Protein AF-I4Z231-F1 (afdb_monomer_lite)

Foldseek 3Di:
DPPLQPLVNLVVVLVVVVVVCVVPVDDVSVVSLVVCCVPPDPDRRVVVVVVVVVVVVVVVVVVPDD

Sequence (66 aa):
MPECLTPFDAAATFRRLEAMDRATGSSETARFARAYEDEAPEGDFSVYLERLEAERAAFCETASSP

pLDDT: mean 71.85, std 13.85, range [39.03, 91.0]

Organism: NCBI:txid864069

Secondary structure (DSSP, 8-state):
------HHHHHHHHHHHHHHHHHH---HHHHHHHHHHHHS-TTHHHHHHHHHHHHHHHHHHHTT--

Radius of gyration: 13.69 Å; chains: 1; bounding box: 27×17×48 Å

Structure (mmCIF, N/CA/C/O backbone):
data_AF-I4Z231-F1
#
_entry.id   AF-I4Z231-F1
#
loop_
_atom_site.group_PDB
_atom_site.id
_atom_site.type_symbol
_atom_site.label_atom_id
_atom_site.label_alt_id
_atom_site.label_comp_id
_atom_site.label_asym_id
_atom_site.label_entity_id
_atom_site.label_seq_id
_atom_site.pdbx_PDB_ins_code
_atom_site.Cartn_x
_atom_site.Cartn_y
_atom_site.Cartn_z
_atom_site.occupancy
_atom_site.B_iso_or_equiv
_atom_site.auth_seq_id
_atom_site.auth_comp_id
_atom_site.auth_asym_id
_atom_site.auth_atom_id
_atom_site.pdbx_PDB_model_num
ATOM 1 N N . MET A 1 1 ? -8.174 1.201 -23.268 1.00 40.84 1 MET A N 1
ATOM 2 C CA . MET A 1 1 ? -6.940 0.659 -22.673 1.00 40.84 1 MET A CA 1
ATOM 3 C C . MET A 1 1 ? -7.111 0.831 -21.176 1.00 40.84 1 MET A C 1
ATOM 5 O O . MET A 1 1 ? -7.295 1.982 -20.794 1.00 40.84 1 MET A O 1
ATOM 9 N N . PRO A 1 2 ? -7.189 -0.227 -20.351 1.00 49.16 2 PRO A N 1
ATOM 10 C CA . PRO A 1 2 ? -7.024 -0.028 -18.914 1.00 49.16 2 PRO A CA 1
ATOM 11 C C . PRO A 1 2 ? -5.654 0.630 -18.727 1.00 49.16 2 PRO A C 1
ATOM 13 O O . PRO A 1 2 ? -4.668 0.182 -19.314 1.00 49.16 2 PRO A O 1
ATOM 16 N N . GLU A 1 3 ? -5.625 1.78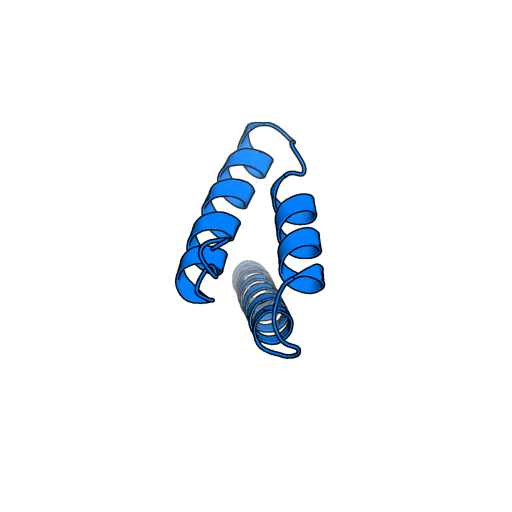4 -18.069 1.00 58.19 3 GLU A N 1
ATOM 17 C CA . GLU A 1 3 ? -4.381 2.503 -17.825 1.00 58.19 3 GLU A CA 1
ATOM 18 C C . GLU A 1 3 ? -3.519 1.603 -16.943 1.00 58.19 3 GLU A C 1
ATOM 20 O O . GLU A 1 3 ? -3.894 1.295 -15.815 1.00 58.19 3 GLU A O 1
ATOM 25 N N . CYS A 1 4 ? -2.422 1.090 -17.502 1.00 65.38 4 CYS A N 1
ATOM 26 C CA . CYS A 1 4 ? -1.520 0.202 -16.785 1.00 65.38 4 CYS A CA 1
ATOM 27 C C . CYS A 1 4 ? -0.901 1.019 -15.647 1.00 65.38 4 CYS A C 1
ATOM 29 O O . CYS A 1 4 ? -0.071 1.897 -15.893 1.00 65.38 4 CYS A O 1
ATOM 31 N N . LEU A 1 5 ? -1.386 0.803 -14.424 1.00 69.81 5 LEU A N 1
ATOM 32 C CA . LEU A 1 5 ? -0.966 1.556 -13.252 1.00 69.81 5 LEU A CA 1
ATOM 33 C C . LEU A 1 5 ? 0.520 1.272 -13.015 1.00 69.81 5 LEU A C 1
ATOM 35 O O . LEU A 1 5 ? 0.916 0.123 -12.796 1.00 69.81 5 LEU A O 1
ATOM 39 N N . THR A 1 6 ? 1.352 2.310 -13.077 1.00 76.69 6 THR A N 1
ATOM 40 C CA . THR A 1 6 ? 2.787 2.129 -12.853 1.00 76.69 6 THR A CA 1
ATOM 4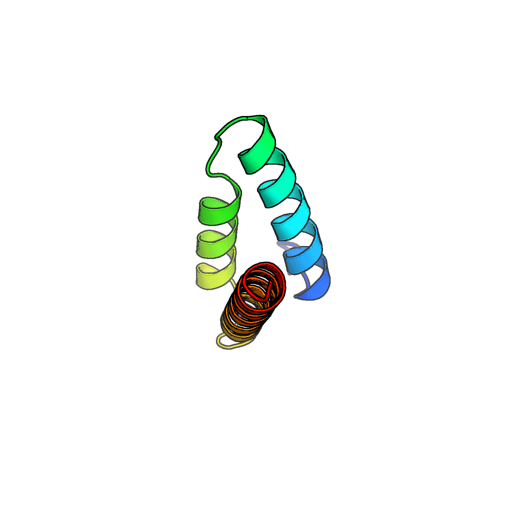1 C C . THR A 1 6 ? 3.031 1.638 -11.419 1.00 76.69 6 THR A C 1
ATOM 43 O O . THR A 1 6 ? 2.233 1.944 -10.526 1.00 76.69 6 THR A O 1
ATOM 46 N N . PRO A 1 7 ? 4.140 0.929 -11.142 1.00 73.94 7 PRO A N 1
ATOM 47 C CA . PRO A 1 7 ? 4.471 0.510 -9.777 1.00 73.94 7 PRO A CA 1
ATOM 48 C C . PRO A 1 7 ? 4.509 1.681 -8.780 1.00 73.94 7 PRO A C 1
ATOM 50 O O . PRO A 1 7 ? 4.141 1.539 -7.614 1.00 73.94 7 PRO A O 1
ATOM 53 N N . PHE A 1 8 ? 4.899 2.871 -9.248 1.00 78.00 8 PHE A N 1
ATOM 54 C CA . PHE A 1 8 ? 4.897 4.092 -8.446 1.00 78.00 8 PHE A CA 1
ATOM 55 C C . PHE A 1 8 ? 3.477 4.559 -8.088 1.00 78.00 8 PHE A C 1
ATOM 57 O O . PHE A 1 8 ? 3.200 4.859 -6.924 1.00 78.00 8 PHE A O 1
ATOM 64 N N . ASP A 1 9 ? 2.561 4.578 -9.057 1.00 81.50 9 ASP A N 1
ATOM 65 C CA . ASP A 1 9 ? 1.160 4.947 -8.817 1.00 81.50 9 ASP A CA 1
ATOM 66 C C . ASP A 1 9 ? 0.458 3.924 -7.914 1.00 81.50 9 ASP A C 1
ATOM 68 O O . ASP A 1 9 ? -0.371 4.285 -7.070 1.00 81.50 9 ASP A O 1
ATOM 72 N N . ALA A 1 10 ? 0.834 2.647 -8.036 1.00 81.00 10 ALA A N 1
ATOM 73 C CA . ALA A 1 10 ? 0.298 1.567 -7.219 1.00 81.00 10 ALA A CA 1
ATOM 74 C C . ALA A 1 10 ? 0.737 1.719 -5.761 1.00 81.00 10 ALA A C 1
ATOM 76 O O . ALA A 1 10 ? -0.091 1.645 -4.854 1.00 81.00 10 ALA A O 1
ATOM 77 N N . ALA A 1 11 ? 2.010 2.047 -5.533 1.00 80.00 11 ALA A N 1
ATOM 78 C CA . ALA A 1 11 ? 2.550 2.355 -4.212 1.00 80.00 11 ALA A CA 1
ATOM 79 C C . ALA A 1 11 ? 1.865 3.572 -3.560 1.00 80.00 11 ALA A C 1
ATOM 81 O O . ALA A 1 11 ? 1.515 3.545 -2.376 1.00 80.00 11 ALA A O 1
ATOM 82 N N . ALA A 1 12 ? 1.644 4.646 -4.324 1.00 84.12 12 ALA A N 1
ATOM 83 C CA . ALA A 1 12 ? 0.950 5.834 -3.829 1.00 84.12 12 ALA A CA 1
ATOM 84 C C . ALA A 1 12 ? -0.511 5.526 -3.454 1.00 84.12 12 ALA A C 1
ATOM 86 O O . ALA A 1 12 ? -0.992 5.951 -2.398 1.00 84.12 12 ALA A O 1
ATOM 87 N N . THR A 1 13 ? -1.198 4.743 -4.290 1.00 86.19 13 THR A N 1
ATOM 88 C CA . THR A 1 13 ? -2.575 4.296 -4.048 1.00 86.19 13 THR A CA 1
ATOM 89 C C . THR A 1 13 ? -2.655 3.394 -2.822 1.00 86.19 13 THR A C 1
ATOM 91 O O . THR A 1 13 ? -3.485 3.633 -1.946 1.00 86.19 13 THR A O 1
ATOM 94 N N . PHE A 1 14 ? -1.737 2.434 -2.696 1.00 86.31 14 PHE A N 1
ATOM 95 C CA . PHE A 1 14 ? -1.645 1.543 -1.544 1.00 86.31 14 PHE A CA 1
ATOM 96 C C . PHE A 1 14 ? -1.507 2.329 -0.235 1.00 86.31 14 PHE A C 1
ATOM 98 O O . PHE A 1 14 ? -2.291 2.129 0.689 1.00 86.31 14 PHE A O 1
ATOM 105 N N . ARG A 1 15 ? -0.575 3.292 -0.156 1.00 85.69 15 ARG A N 1
ATOM 106 C CA . ARG A 1 15 ? -0.402 4.120 1.055 1.00 85.69 15 ARG A CA 1
ATOM 107 C C . ARG A 1 15 ? -1.643 4.936 1.403 1.00 85.69 15 ARG A C 1
ATOM 109 O O . ARG A 1 15 ? -1.946 5.131 2.579 1.00 85.69 15 ARG A O 1
ATOM 116 N N . ARG A 1 16 ? -2.354 5.438 0.392 1.00 89.38 16 ARG A N 1
ATOM 117 C CA . ARG A 1 16 ? -3.595 6.188 0.602 1.00 89.38 16 ARG A CA 1
ATOM 118 C C . ARG A 1 16 ? -4.692 5.295 1.177 1.00 89.38 16 ARG A C 1
ATOM 120 O O . ARG A 1 16 ? -5.380 5.719 2.105 1.00 89.38 16 ARG A O 1
ATOM 127 N N . LEU A 1 17 ? -4.832 4.081 0.648 1.00 88.50 17 LEU A N 1
ATOM 128 C CA . LEU A 1 17 ? -5.774 3.091 1.161 1.00 88.50 17 LEU A CA 1
ATOM 129 C C . LEU A 1 17 ? -5.401 2.656 2.579 1.00 88.50 17 LEU A C 1
ATOM 131 O O . LEU A 1 17 ? -6.283 2.598 3.425 1.00 88.50 17 LEU 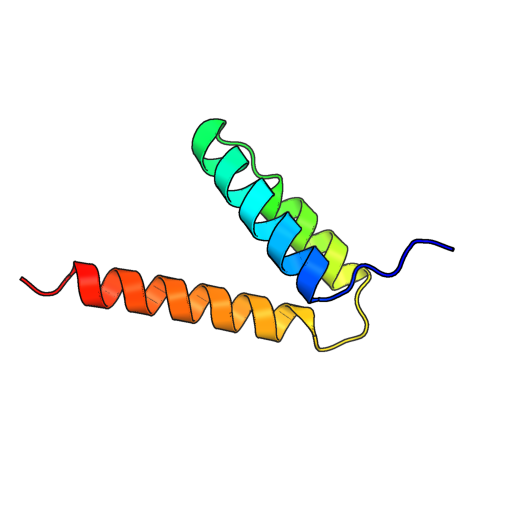A O 1
ATOM 135 N N . GLU A 1 18 ? -4.111 2.491 2.886 1.00 88.56 18 GLU A N 1
ATOM 136 C CA . GLU A 1 18 ? -3.671 2.113 4.236 1.00 88.56 18 GLU A CA 1
ATOM 137 C C . GLU A 1 18 ? -4.045 3.186 5.272 1.00 88.56 18 GLU A C 1
ATOM 139 O O . GLU A 1 18 ? -4.511 2.885 6.374 1.00 88.56 18 GLU A O 1
ATOM 144 N N . ALA A 1 19 ? -3.882 4.463 4.915 1.00 89.25 19 ALA A N 1
ATOM 145 C CA . ALA A 1 19 ? -4.291 5.572 5.769 1.00 89.25 19 ALA A CA 1
ATOM 146 C C . ALA A 1 19 ? -5.813 5.598 5.994 1.00 89.25 19 ALA A C 1
ATOM 148 O O . ALA A 1 19 ? -6.263 5.891 7.103 1.00 89.25 19 ALA A O 1
ATOM 149 N N . MET A 1 20 ? -6.598 5.273 4.962 1.00 89.75 20 MET A N 1
ATOM 150 C CA . MET A 1 20 ? -8.051 5.160 5.073 1.00 89.75 20 MET A CA 1
ATOM 151 C C . MET A 1 20 ? -8.457 3.970 5.940 1.00 89.75 20 MET A C 1
ATOM 153 O O . MET A 1 20 ? -9.204 4.168 6.890 1.00 89.75 20 MET A O 1
ATOM 157 N N . ASP A 1 21 ? -7.910 2.784 5.686 1.00 91.00 21 ASP A N 1
ATOM 158 C CA . ASP A 1 21 ? -8.173 1.563 6.451 1.00 91.00 21 ASP A CA 1
ATOM 159 C C . ASP A 1 21 ? -7.859 1.758 7.941 1.00 91.00 21 ASP A C 1
ATOM 161 O O . ASP A 1 21 ? -8.637 1.348 8.801 1.00 91.00 21 ASP A O 1
ATOM 165 N N . ARG A 1 22 ? -6.778 2.476 8.274 1.00 85.19 22 ARG A N 1
ATOM 166 C CA . ARG A 1 22 ? -6.454 2.835 9.666 1.00 85.19 22 ARG A CA 1
ATOM 167 C C . ARG A 1 22 ? -7.494 3.773 10.296 1.00 85.19 22 ARG A C 1
ATOM 169 O O . ARG A 1 22 ? -7.714 3.704 11.503 1.00 85.19 22 ARG A O 1
ATOM 176 N N . ALA A 1 23 ? -8.111 4.657 9.513 1.00 89.88 23 ALA A N 1
ATOM 177 C CA . ALA A 1 23 ? -9.092 5.628 9.996 1.00 89.88 23 ALA A CA 1
ATOM 178 C C . ALA A 1 23 ? -10.519 5.060 10.092 1.00 89.88 23 ALA A C 1
ATOM 180 O O . ALA A 1 23 ? -11.287 5.476 10.958 1.00 89.88 23 ALA A O 1
ATOM 181 N N . THR A 1 24 ? -10.888 4.135 9.205 1.00 89.81 24 THR A N 1
ATOM 182 C CA . THR A 1 24 ? -12.265 3.634 9.048 1.00 89.81 24 THR A CA 1
ATOM 183 C C . THR A 1 24 ? -12.429 2.168 9.450 1.00 89.81 24 THR A C 1
ATOM 185 O O . THR A 1 24 ? -13.560 1.703 9.583 1.00 89.81 24 THR A O 1
ATOM 188 N N . GLY A 1 25 ? -11.330 1.429 9.628 1.00 85.50 25 GLY A N 1
ATOM 189 C CA . GLY A 1 25 ? -11.343 -0.022 9.811 1.00 85.50 25 G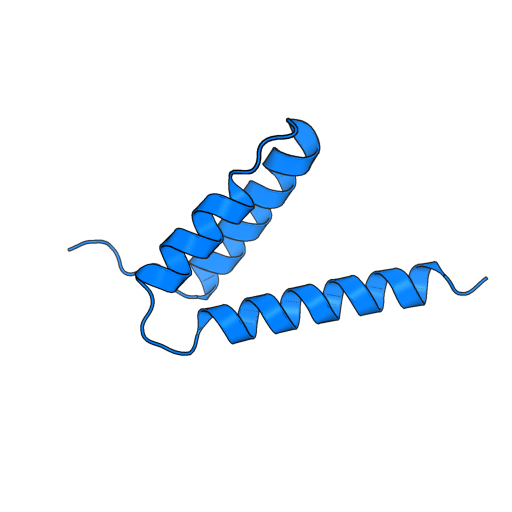LY A CA 1
ATOM 190 C C . GLY A 1 25 ? -11.688 -0.802 8.538 1.00 85.50 25 GLY A C 1
ATOM 191 O O . GLY A 1 25 ? -12.028 -1.981 8.634 1.00 85.50 25 GLY A O 1
ATOM 192 N N . SER A 1 26 ? -11.654 -0.166 7.359 1.00 85.44 26 SER A N 1
ATOM 193 C CA . SER A 1 26 ? -11.831 -0.865 6.083 1.00 85.44 26 SER A CA 1
ATOM 194 C C . SER A 1 26 ? -10.635 -1.767 5.752 1.00 85.44 26 SER A C 1
ATOM 196 O O . SER A 1 26 ? -9.610 -1.746 6.430 1.00 85.44 26 SER A O 1
ATOM 198 N N . SER A 1 27 ? -10.788 -2.605 4.726 1.00 86.44 27 SER A N 1
ATOM 199 C CA . SER A 1 27 ? -9.753 -3.521 4.226 1.00 86.44 27 SER A CA 1
ATOM 200 C C . SER A 1 27 ? -9.474 -3.311 2.734 1.00 86.44 27 SER A C 1
ATOM 202 O O . SER A 1 27 ? -9.112 -4.242 2.006 1.00 86.44 27 SER A O 1
ATOM 204 N N . GLU A 1 28 ? -9.647 -2.076 2.264 1.00 84.44 28 GLU A N 1
ATOM 205 C CA . GLU A 1 28 ? -9.521 -1.717 0.852 1.00 84.44 28 GLU A CA 1
ATOM 206 C C . GLU A 1 28 ? -8.080 -1.883 0.357 1.00 84.44 28 GLU A C 1
ATOM 208 O O . GLU A 1 28 ? -7.861 -2.256 -0.795 1.00 84.44 28 GLU A O 1
ATOM 213 N N . THR A 1 29 ? -7.093 -1.713 1.238 1.00 88.31 29 THR A N 1
ATOM 214 C CA . THR A 1 29 ? -5.672 -1.922 0.929 1.00 88.31 29 THR A CA 1
ATOM 215 C C . THR A 1 29 ? -5.395 -3.372 0.535 1.00 88.31 29 THR A C 1
ATOM 217 O O . THR A 1 29 ? -4.705 -3.633 -0.449 1.00 88.31 29 THR A O 1
ATOM 220 N N . ALA A 1 30 ? -5.983 -4.333 1.256 1.00 83.94 30 ALA A N 1
ATOM 221 C CA . ALA A 1 30 ? -5.822 -5.757 0.964 1.00 83.94 30 ALA A CA 1
ATOM 222 C C . ALA A 1 30 ? -6.515 -6.153 -0.348 1.00 83.94 30 ALA A C 1
ATOM 224 O O . ALA A 1 30 ? -6.010 -6.988 -1.099 1.00 83.94 30 ALA A O 1
ATOM 225 N N . ARG A 1 31 ? -7.670 -5.541 -0.638 1.00 81.81 31 ARG A N 1
ATOM 226 C CA . ARG A 1 31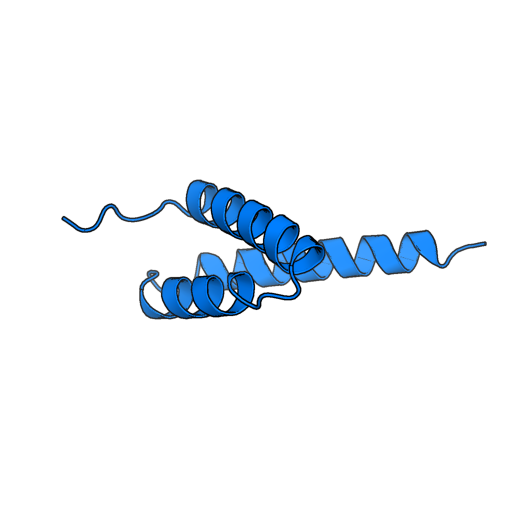 ? -8.395 -5.757 -1.894 1.00 81.81 31 ARG A CA 1
ATOM 227 C C . ARG A 1 31 ? -7.619 -5.213 -3.092 1.00 81.81 31 ARG A C 1
ATOM 229 O O . ARG A 1 31 ? -7.518 -5.900 -4.103 1.00 81.81 31 ARG A O 1
ATOM 236 N N . PHE A 1 32 ? -7.072 -4.009 -2.961 1.00 85.75 32 PHE A N 1
ATOM 237 C CA . PHE A 1 32 ? -6.251 -3.379 -3.988 1.00 85.75 32 PHE A CA 1
ATOM 238 C C . PHE A 1 32 ? -4.979 -4.180 -4.269 1.00 85.75 32 PHE A C 1
ATOM 240 O O . PHE A 1 32 ? -4.662 -4.414 -5.429 1.00 85.75 32 PHE A O 1
ATOM 247 N N . ALA A 1 33 ? -4.301 -4.658 -3.222 1.00 81.06 33 ALA A N 1
ATOM 248 C CA . ALA A 1 33 ? -3.095 -5.466 -3.367 1.00 81.06 33 ALA A CA 1
ATOM 249 C C . ALA A 1 33 ? -3.341 -6.728 -4.203 1.00 81.06 33 ALA A C 1
ATOM 251 O O . ALA A 1 33 ? -2.628 -6.959 -5.170 1.00 81.06 33 ALA A O 1
ATOM 252 N N . ARG A 1 34 ? -4.402 -7.486 -3.889 1.00 79.38 34 ARG A N 1
ATOM 253 C CA . ARG A 1 34 ? -4.759 -8.696 -4.646 1.00 79.38 34 ARG A CA 1
ATOM 254 C C . ARG A 1 34 ? -5.088 -8.400 -6.105 1.00 79.38 34 ARG A C 1
ATOM 256 O O . ARG A 1 34 ? -4.581 -9.077 -6.982 1.00 79.38 34 ARG A O 1
ATOM 263 N N . ALA A 1 35 ? -5.905 -7.374 -6.356 1.00 79.81 35 ALA A N 1
ATOM 264 C CA . ALA A 1 35 ? -6.265 -6.993 -7.721 1.00 79.81 35 ALA A CA 1
ATOM 265 C C . ALA A 1 35 ? -5.031 -6.584 -8.539 1.00 79.81 35 ALA A C 1
ATOM 267 O O . ALA A 1 35 ? -4.907 -6.960 -9.698 1.00 79.81 35 ALA A O 1
ATOM 268 N N . TYR A 1 36 ? -4.095 -5.860 -7.921 1.00 75.75 36 TYR A N 1
ATOM 269 C CA . TYR A 1 36 ? -2.854 -5.490 -8.585 1.00 75.75 36 TYR A CA 1
ATOM 270 C C . TYR A 1 36 ? -1.952 -6.705 -8.843 1.00 75.75 36 TYR A C 1
ATOM 272 O O . TYR A 1 36 ? -1.366 -6.782 -9.912 1.00 75.75 36 TYR A O 1
ATOM 280 N N . GLU A 1 37 ? -1.859 -7.673 -7.927 1.00 71.44 37 GLU A N 1
ATOM 281 C CA . GLU A 1 37 ? -1.114 -8.925 -8.160 1.00 71.44 37 GLU A CA 1
ATOM 282 C C . GLU A 1 37 ? -1.721 -9.786 -9.275 1.00 71.44 37 GLU A C 1
ATOM 284 O O . GLU A 1 37 ? -0.974 -10.354 -10.066 1.00 71.44 37 GLU A O 1
ATOM 289 N N . ASP A 1 38 ? -3.052 -9.864 -9.362 1.00 72.06 38 ASP A N 1
ATOM 290 C CA . ASP A 1 38 ? -3.757 -10.612 -10.412 1.00 72.06 38 ASP A CA 1
ATOM 291 C C . ASP A 1 38 ? -3.582 -9.982 -11.811 1.00 72.06 38 ASP A C 1
ATOM 293 O O . ASP A 1 38 ? -3.636 -10.687 -12.821 1.00 72.06 38 ASP A O 1
ATOM 297 N N . GLU A 1 39 ? -3.391 -8.659 -11.889 1.00 69.06 39 GLU A N 1
ATOM 298 C CA . GLU A 1 39 ? -3.310 -7.911 -13.154 1.00 69.06 39 GLU A CA 1
ATOM 299 C C . GLU A 1 39 ? -1.885 -7.468 -13.540 1.00 69.06 39 GLU A C 1
ATOM 301 O O . GLU A 1 39 ? -1.647 -7.113 -14.700 1.00 69.06 39 GLU A O 1
ATOM 306 N N . ALA A 1 40 ? -0.928 -7.471 -12.608 1.00 61.84 40 ALA A N 1
ATOM 307 C CA . ALA A 1 40 ? 0.442 -7.043 -12.873 1.00 61.84 40 ALA A CA 1
ATOM 308 C C . ALA A 1 40 ? 1.238 -8.113 -13.645 1.00 61.84 40 ALA A C 1
ATOM 310 O O . ALA A 1 40 ? 1.117 -9.307 -13.366 1.00 61.84 40 ALA A O 1
ATOM 311 N N . PRO A 1 41 ? 2.113 -7.711 -14.589 1.00 57.78 41 PRO A N 1
ATOM 312 C CA . PRO A 1 41 ? 3.107 -8.627 -15.139 1.00 57.78 41 PRO A CA 1
ATOM 313 C C . PRO A 1 41 ? 3.978 -9.176 -13.995 1.00 57.78 41 PRO A C 1
ATOM 315 O O . PRO A 1 41 ? 4.429 -8.409 -13.143 1.00 57.78 41 PRO A O 1
ATOM 318 N N . GLU A 1 42 ? 4.172 -10.501 -13.958 1.00 54.72 42 GLU A N 1
ATOM 319 C CA . GLU A 1 42 ? 4.866 -11.218 -12.876 1.00 54.72 42 GLU A CA 1
ATOM 320 C C . GLU A 1 42 ? 6.152 -10.494 -12.423 1.00 54.72 42 GLU A C 1
ATOM 322 O O . GLU A 1 42 ? 7.088 -10.330 -13.205 1.00 54.72 42 GLU A O 1
ATOM 327 N N . GLY A 1 43 ? 6.214 -10.103 -11.142 1.00 58.16 43 GLY A N 1
ATOM 328 C CA . GLY A 1 43 ? 7.469 -9.753 -10.459 1.00 58.16 43 GLY A CA 1
ATOM 329 C C . GLY A 1 43 ? 7.616 -8.333 -9.898 1.00 58.16 43 GLY A C 1
ATOM 330 O O . GLY A 1 43 ? 8.487 -8.135 -9.057 1.00 58.16 43 GLY A O 1
ATOM 331 N N . ASP A 1 44 ? 6.788 -7.355 -10.278 1.00 65.06 44 ASP A N 1
ATOM 332 C CA . ASP A 1 44 ? 7.002 -5.957 -9.842 1.00 65.06 44 ASP A CA 1
ATOM 333 C C . ASP A 1 44 ? 6.345 -5.609 -8.488 1.00 65.06 44 ASP A C 1
ATOM 335 O O . ASP A 1 44 ? 6.899 -4.842 -7.698 1.00 65.06 44 ASP A O 1
ATOM 339 N N . PHE A 1 45 ? 5.180 -6.184 -8.167 1.00 65.50 45 PHE A N 1
ATOM 340 C CA . PHE A 1 45 ? 4.441 -5.800 -6.955 1.00 65.50 45 PHE A CA 1
ATOM 341 C C . PHE A 1 45 ? 4.846 -6.558 -5.696 1.00 65.50 45 PHE A C 1
ATOM 343 O O . PHE A 1 45 ? 4.929 -5.967 -4.621 1.00 65.50 45 PHE A O 1
ATOM 350 N N . SER A 1 46 ? 5.130 -7.854 -5.811 1.00 67.69 46 SER A N 1
ATOM 351 C CA . SER A 1 46 ? 5.515 -8.672 -4.658 1.00 67.69 46 SER A CA 1
ATOM 352 C C . SER A 1 46 ? 6.831 -8.178 -4.045 1.00 67.69 46 SER A C 1
ATOM 354 O O . SER A 1 46 ? 6.938 -8.085 -2.827 1.00 67.69 46 SER A O 1
ATOM 356 N N . VAL A 1 47 ? 7.776 -7.714 -4.876 1.00 66.62 47 VAL A N 1
ATOM 357 C CA . VAL A 1 47 ? 9.022 -7.064 -4.425 1.00 66.62 47 VAL A CA 1
ATOM 358 C C . VAL A 1 47 ? 8.736 -5.758 -3.674 1.00 66.62 47 VAL A C 1
ATOM 360 O O . VAL A 1 47 ? 9.411 -5.438 -2.693 1.00 66.62 47 VAL A O 1
ATOM 363 N N . TYR A 1 48 ? 7.729 -4.991 -4.106 1.00 66.81 48 TYR A N 1
ATOM 364 C CA . TYR A 1 48 ? 7.298 -3.792 -3.389 1.00 66.81 48 TYR A CA 1
ATOM 365 C C . TYR A 1 48 ? 6.672 -4.133 -2.029 1.00 66.81 48 TYR A C 1
ATOM 367 O O . TYR A 1 48 ? 7.021 -3.496 -1.035 1.00 66.81 48 TYR A O 1
ATOM 375 N N . LEU A 1 49 ? 5.794 -5.140 -1.963 1.00 70.50 49 LEU A N 1
ATOM 376 C CA . LEU A 1 49 ? 5.175 -5.583 -0.710 1.00 70.50 49 LEU A CA 1
ATOM 377 C C . LEU A 1 49 ? 6.207 -6.138 0.279 1.00 70.50 49 LEU A C 1
ATOM 379 O O . LEU A 1 49 ? 6.186 -5.733 1.439 1.00 70.50 49 LEU A O 1
ATOM 383 N N . GLU A 1 50 ? 7.150 -6.971 -0.174 1.00 71.62 50 GLU A N 1
ATOM 384 C CA . GLU A 1 50 ? 8.265 -7.455 0.657 1.00 71.62 50 GLU A CA 1
ATOM 385 C C . GLU A 1 50 ? 9.076 -6.295 1.233 1.00 71.62 50 GLU A C 1
ATOM 387 O O . GLU A 1 50 ? 9.422 -6.278 2.414 1.00 71.62 50 GLU A O 1
ATOM 392 N N . ARG A 1 51 ? 9.358 -5.282 0.410 1.00 66.06 51 ARG A N 1
ATOM 393 C CA . ARG A 1 51 ? 10.107 -4.107 0.849 1.00 66.06 51 ARG A CA 1
ATOM 394 C C . ARG A 1 51 ? 9.316 -3.260 1.844 1.00 66.06 51 ARG A C 1
ATOM 396 O O . ARG A 1 51 ? 9.889 -2.811 2.831 1.00 66.06 51 ARG A O 1
ATOM 403 N N . LEU A 1 52 ? 8.012 -3.090 1.634 1.00 66.12 52 LEU A N 1
ATOM 404 C CA . LEU A 1 52 ? 7.133 -2.390 2.569 1.00 66.12 52 LEU A CA 1
ATOM 405 C C . LEU A 1 52 ? 7.034 -3.127 3.915 1.00 66.12 52 LEU A C 1
ATOM 407 O O . LEU A 1 52 ? 7.051 -2.499 4.975 1.00 66.12 52 LEU A O 1
ATOM 411 N N . GLU A 1 53 ? 6.940 -4.456 3.886 1.00 74.50 53 GLU A N 1
ATOM 412 C CA . GLU A 1 53 ? 6.908 -5.297 5.082 1.00 74.50 53 GLU A CA 1
ATOM 413 C C . GLU A 1 53 ? 8.244 -5.252 5.834 1.00 74.50 53 GLU A C 1
ATOM 415 O O . GLU A 1 53 ? 8.250 -5.066 7.053 1.00 74.50 53 GLU A O 1
ATOM 420 N N . ALA A 1 54 ? 9.370 -5.286 5.118 1.00 70.81 54 ALA A N 1
ATOM 421 C CA . ALA A 1 54 ? 10.700 -5.098 5.694 1.00 70.81 54 ALA A CA 1
ATOM 422 C C . ALA A 1 54 ? 10.882 -3.700 6.319 1.00 70.81 54 ALA A C 1
ATOM 424 O O . ALA A 1 54 ? 11.407 -3.584 7.426 1.00 70.81 54 ALA A O 1
ATOM 425 N N . GLU A 1 55 ? 10.407 -2.633 5.665 1.00 64.94 55 GLU A N 1
ATOM 426 C CA . GLU A 1 55 ? 10.421 -1.270 6.219 1.00 64.94 55 GLU A CA 1
ATOM 427 C C . GLU A 1 55 ? 9.555 -1.161 7.489 1.00 64.94 55 GLU A C 1
ATOM 429 O O . GLU A 1 55 ? 9.959 -0.520 8.464 1.00 64.94 55 GLU A O 1
ATOM 434 N N . ARG A 1 56 ? 8.389 -1.823 7.523 1.00 64.75 56 ARG A N 1
ATOM 435 C CA . ARG A 1 56 ? 7.535 -1.891 8.724 1.00 64.75 56 ARG A CA 1
ATOM 436 C C . ARG A 1 56 ? 8.192 -2.676 9.858 1.00 64.75 56 ARG A C 1
ATOM 438 O O . ARG A 1 56 ? 8.131 -2.225 11.001 1.00 64.75 56 ARG A O 1
ATOM 445 N N . ALA A 1 57 ? 8.823 -3.811 9.561 1.00 65.88 57 ALA A N 1
ATOM 446 C CA . ALA A 1 57 ? 9.546 -4.610 10.549 1.00 65.88 57 ALA A CA 1
ATOM 447 C C . ALA A 1 57 ? 10.704 -3.811 11.168 1.00 65.88 57 ALA A C 1
ATOM 449 O O . ALA A 1 57 ? 10.783 -3.703 12.392 1.00 65.88 57 ALA A O 1
ATOM 450 N N . ALA A 1 58 ? 11.509 -3.137 10.342 1.00 59.69 58 ALA A N 1
ATOM 451 C CA . ALA A 1 58 ? 12.605 -2.285 10.802 1.00 59.69 58 ALA A CA 1
ATOM 452 C C . ALA A 1 58 ? 12.125 -1.125 11.698 1.00 59.69 58 ALA A C 1
ATOM 454 O O . ALA A 1 58 ? 12.785 -0.764 12.678 1.00 59.69 58 ALA A O 1
ATOM 455 N N . PHE A 1 59 ? 10.952 -0.551 11.409 1.00 50.06 59 PHE A N 1
ATOM 456 C CA . PHE A 1 59 ? 10.338 0.477 12.255 1.00 50.06 59 PHE A CA 1
ATOM 457 C C . PHE A 1 59 ? 9.879 -0.079 13.619 1.00 50.06 59 PHE A C 1
ATOM 459 O O . PHE A 1 59 ? 10.029 0.584 14.642 1.00 50.06 59 PHE A O 1
ATOM 466 N N . CYS A 1 60 ? 9.362 -1.311 13.673 1.00 53.53 60 CYS A N 1
ATOM 467 C CA . CYS A 1 60 ? 8.983 -1.965 14.932 1.00 53.53 60 CYS A CA 1
ATOM 468 C C . CYS A 1 60 ? 10.192 -2.416 15.770 1.00 53.53 60 CYS A C 1
ATOM 470 O O . CYS A 1 60 ? 10.138 -2.336 17.000 1.00 53.53 60 CYS A O 1
ATOM 472 N N . GLU A 1 61 ? 11.287 -2.842 15.136 1.00 55.72 61 GLU A N 1
ATOM 473 C CA . GLU A 1 61 ? 12.539 -3.188 15.824 1.00 55.72 61 GLU A CA 1
ATOM 474 C C . GLU A 1 61 ? 13.216 -1.952 16.437 1.00 55.72 61 GLU A C 1
ATOM 476 O O . GLU A 1 61 ? 13.692 -1.996 17.572 1.00 55.72 61 GLU A O 1
ATOM 481 N N . THR A 1 62 ? 13.187 -0.814 15.737 1.00 51.72 62 THR A N 1
ATOM 482 C CA . THR A 1 62 ? 13.726 0.460 16.250 1.00 51.72 62 THR A CA 1
ATOM 483 C C . THR A 1 62 ? 12.830 1.126 17.296 1.00 51.72 62 THR A C 1
ATOM 485 O O . THR A 1 62 ? 13.344 1.792 18.189 1.00 51.72 62 THR A O 1
ATOM 488 N N . ALA A 1 63 ? 11.514 0.898 17.260 1.00 46.81 63 ALA A N 1
ATOM 489 C CA . ALA A 1 63 ? 10.587 1.338 18.308 1.00 46.81 63 ALA A CA 1
ATOM 490 C C . ALA A 1 63 ? 10.629 0.472 19.586 1.00 46.81 63 ALA A C 1
ATOM 492 O O . ALA A 1 63 ? 10.047 0.857 20.598 1.00 46.81 63 ALA A O 1
ATOM 493 N N . SER A 1 64 ? 11.300 -0.686 19.543 1.00 47.12 64 SER A N 1
ATOM 494 C CA . SER A 1 64 ? 11.419 -1.628 20.668 1.00 47.12 64 SER A CA 1
ATOM 495 C C . SER A 1 64 ? 12.779 -1.584 21.375 1.00 47.12 64 SER A C 1
ATOM 497 O O . SER A 1 64 ? 13.002 -2.364 22.301 1.00 47.12 64 SER A O 1
ATOM 499 N N . SER A 1 65 ? 13.691 -0.691 20.973 1.00 39.03 65 SER A N 1
ATOM 500 C CA . SER A 1 65 ? 14.909 -0.427 21.747 1.00 39.03 65 SER A CA 1
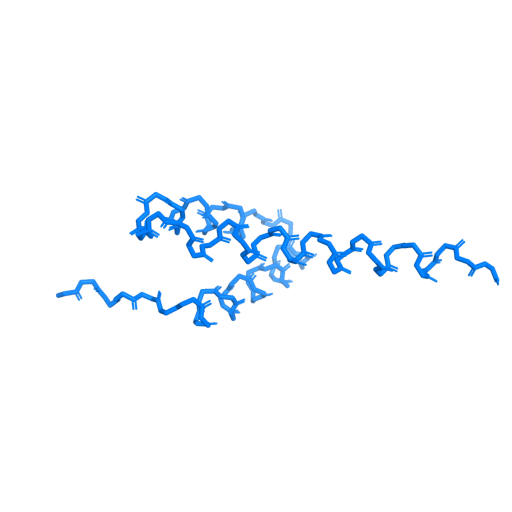ATOM 501 C C . SER A 1 65 ? 14.644 0.680 22.786 1.00 39.03 65 SER A C 1
ATOM 503 O O . SER A 1 65 ? 14.186 1.752 22.387 1.00 39.03 65 SER A O 1
ATOM 505 N N . PRO A 1 66 ? 14.869 0.420 24.093 1.00 50.81 66 PRO A N 1
ATOM 506 C CA . PRO A 1 66 ? 14.671 1.380 25.185 1.00 50.81 66 PRO A CA 1
ATOM 507 C C . PRO A 1 66 ? 15.667 2.548 25.180 1.00 50.81 66 PRO A C 1
ATOM 509 O O . PRO A 1 66 ? 16.777 2.394 24.618 1.00 50.81 66 PRO A O 1
#